Protein AF-A0A1I6LPH4-F1 (afdb_monomer_lite)

Radius of gyration: 30.32 Å; chains: 1; bounding box: 81×31×78 Å

Sequence (105 aa):
MLTSRAWQNAGVDPIAWLVLGALVVLGVVAIFMAPRFKRDNLRRQLEGGGGAFGGIGAGFDVVWRPSAEEARADWEAQVEMPAPAPTPGDKGHVDDGRIVIDLAD

pLDDT: mean 70.26, std 13.22, range [50.94, 97.31]

Secondary structure (DSSP, 8-state):
--SHHHHHTSS--HHHHHHHHHHHHHHHHHHHHHHHHHHHHHHHHHTT---TTHHHHHHHHHHH-THHHHHHHHHHHT-PPP--PPPTT-S-EEETTEEE-----

Structure (mmCIF, N/CA/C/O backbone):
data_AF-A0A1I6LPH4-F1
#
_entry.id   AF-A0A1I6LPH4-F1
#
loop_
_atom_site.group_PDB
_atom_site.id
_atom_site.type_symbol
_atom_site.label_atom_id
_atom_site.label_alt_id
_atom_site.label_comp_id
_atom_site.label_asym_id
_atom_site.label_entity_id
_atom_site.label_seq_id
_atom_site.pdbx_PDB_ins_code
_atom_site.Cartn_x
_atom_site.Cartn_y
_atom_site.Cartn_z
_atom_site.occupancy
_atom_site.B_iso_or_equiv
_atom_site.auth_seq_id
_atom_site.auth_comp_id
_atom_site.auth_asym_id
_atom_site.auth_atom_id
_atom_site.pdbx_PDB_model_num
ATOM 1 N N . MET A 1 1 ? 36.251 10.129 -34.461 1.00 50.97 1 MET A N 1
ATOM 2 C CA . MET A 1 1 ? 36.263 8.815 -33.770 1.00 50.97 1 MET A CA 1
ATOM 3 C C . MET A 1 1 ? 35.366 8.757 -32.515 1.00 50.97 1 MET A C 1
ATOM 5 O O . MET A 1 1 ? 35.565 7.881 -31.690 1.00 50.97 1 MET A O 1
ATOM 9 N N . LEU A 1 2 ? 34.345 9.617 -32.363 1.00 54.44 2 LEU A N 1
ATOM 10 C CA . LEU A 1 2 ? 33.457 9.626 -31.177 1.00 54.44 2 LEU A CA 1
ATOM 11 C C . LEU A 1 2 ? 31.998 9.246 -31.481 1.00 54.44 2 LEU A C 1
ATOM 13 O O . LEU A 1 2 ? 31.194 9.120 -30.567 1.00 54.44 2 LEU A O 1
ATOM 17 N N . THR A 1 3 ? 31.647 9.031 -32.749 1.00 58.91 3 THR A N 1
ATOM 18 C CA . THR A 1 3 ? 30.248 8.861 -33.170 1.00 58.91 3 THR A CA 1
ATOM 19 C C . THR A 1 3 ? 29.813 7.401 -33.305 1.00 58.91 3 THR A C 1
ATOM 21 O O . THR A 1 3 ? 28.616 7.141 -33.306 1.00 58.91 3 THR A O 1
ATOM 24 N N . SER A 1 4 ? 30.735 6.430 -33.373 1.00 59.19 4 SER A N 1
ATOM 25 C CA . SER A 1 4 ? 30.357 5.020 -33.583 1.00 59.19 4 SER A CA 1
ATOM 26 C C . SER A 1 4 ? 29.893 4.301 -32.311 1.00 59.19 4 SER A C 1
ATOM 28 O O . SER A 1 4 ? 29.160 3.323 -32.411 1.00 59.19 4 SER A O 1
ATOM 30 N N . ARG A 1 5 ? 30.255 4.791 -31.114 1.00 60.34 5 ARG A N 1
ATOM 31 C CA . ARG A 1 5 ? 29.826 4.181 -29.839 1.00 60.34 5 ARG A CA 1
ATOM 32 C C . ARG A 1 5 ? 28.380 4.501 -29.454 1.00 60.34 5 ARG A C 1
ATOM 34 O O . ARG A 1 5 ? 27.766 3.710 -28.753 1.00 60.34 5 ARG A O 1
ATOM 41 N N . ALA A 1 6 ? 27.821 5.617 -29.925 1.00 56.94 6 ALA A N 1
ATOM 42 C CA . ALA A 1 6 ? 26.449 6.013 -29.588 1.00 56.94 6 ALA A CA 1
ATOM 43 C C . ALA A 1 6 ? 25.390 5.102 -30.238 1.00 56.94 6 ALA A C 1
ATOM 45 O O . ALA A 1 6 ? 24.349 4.839 -29.648 1.00 56.94 6 ALA A O 1
ATOM 46 N N . TRP A 1 7 ? 25.683 4.568 -31.427 1.00 55.16 7 TRP A N 1
ATOM 47 C CA . TRP A 1 7 ? 24.770 3.696 -32.174 1.00 55.16 7 TRP A CA 1
ATOM 48 C C . TRP A 1 7 ? 24.881 2.217 -31.794 1.00 55.16 7 TRP A C 1
ATOM 50 O O . TRP A 1 7 ? 23.984 1.440 -32.101 1.00 55.16 7 TRP A O 1
ATOM 60 N N . GLN A 1 8 ? 25.945 1.821 -31.091 1.00 57.47 8 GLN A N 1
ATOM 61 C CA . GLN A 1 8 ? 26.154 0.430 -30.685 1.00 57.47 8 GLN A CA 1
ATOM 62 C C . GLN A 1 8 ? 25.219 0.000 -29.538 1.00 57.47 8 GLN A C 1
ATOM 64 O O . GLN A 1 8 ? 24.911 -1.180 -29.420 1.00 57.47 8 GLN A O 1
ATOM 69 N N . ASN A 1 9 ? 24.697 0.962 -28.766 1.00 55.66 9 ASN A N 1
ATOM 70 C CA . ASN A 1 9 ? 23.739 0.733 -27.675 1.00 55.66 9 ASN A CA 1
ATOM 71 C C . ASN A 1 9 ? 22.274 0.962 -28.096 1.00 55.66 9 ASN A C 1
ATOM 73 O O . ASN A 1 9 ? 21.365 0.772 -27.294 1.00 55.66 9 ASN A O 1
ATOM 77 N N . ALA A 1 10 ? 22.027 1.396 -29.339 1.00 59.38 10 ALA A N 1
ATOM 78 C CA . ALA A 1 10 ? 20.673 1.626 -29.852 1.00 59.38 10 ALA A CA 1
ATOM 79 C C . ALA A 1 10 ? 19.939 0.312 -30.190 1.00 59.38 10 ALA A C 1
ATOM 81 O O . ALA A 1 10 ? 18.715 0.290 -30.307 1.00 59.38 10 ALA A O 1
ATOM 82 N N . GLY A 1 11 ? 20.678 -0.794 -30.323 1.00 65.31 11 GLY A N 1
ATOM 83 C CA . GLY A 1 11 ? 20.127 -2.141 -30.397 1.00 65.31 11 GLY A CA 1
ATOM 84 C C . GLY A 1 11 ? 19.999 -2.736 -28.999 1.00 65.31 11 GLY A C 1
ATOM 85 O O . GLY A 1 11 ? 20.958 -3.312 -28.509 1.00 65.31 11 GLY A O 1
ATOM 86 N N . VAL A 1 12 ? 18.816 -2.601 -28.392 1.00 65.31 12 VAL A N 1
ATOM 87 C CA . VAL A 1 12 ? 18.369 -3.318 -27.179 1.00 65.31 12 VAL A CA 1
ATOM 88 C C . VAL A 1 12 ? 19.353 -3.208 -26.005 1.00 65.31 12 VAL A C 1
ATOM 90 O O . VAL A 1 12 ? 20.170 -4.097 -25.807 1.00 65.31 12 VAL A O 1
ATOM 93 N N . ASP A 1 13 ? 19.233 -2.164 -25.174 1.00 85.50 13 ASP A N 1
ATOM 94 C CA . ASP A 1 13 ? 19.883 -2.153 -23.854 1.00 85.50 13 ASP A CA 1
ATOM 95 C C . ASP A 1 13 ? 19.268 -3.281 -22.997 1.00 85.50 13 ASP A C 1
ATOM 97 O O . ASP A 1 13 ? 18.115 -3.168 -22.559 1.00 85.50 13 ASP A O 1
ATOM 101 N N . PRO A 1 14 ? 19.988 -4.396 -22.777 1.00 84.25 14 PRO A N 1
ATOM 102 C CA . PRO A 1 14 ? 19.430 -5.552 -22.089 1.00 84.25 14 PRO A CA 1
ATOM 103 C C . PRO A 1 14 ? 19.122 -5.228 -20.625 1.00 84.25 14 PRO A C 1
ATOM 105 O O . PRO A 1 14 ? 18.193 -5.795 -20.055 1.00 84.25 14 PRO A O 1
ATOM 108 N N . ILE A 1 15 ? 19.854 -4.287 -20.021 1.00 86.88 15 ILE A N 1
ATOM 109 C CA . ILE A 1 15 ? 19.635 -3.859 -18.641 1.00 86.88 15 ILE A CA 1
ATOM 110 C C . ILE A 1 15 ? 18.326 -3.076 -18.563 1.00 86.88 15 ILE A C 1
ATOM 112 O O . ILE A 1 15 ? 17.508 -3.355 -17.689 1.00 86.88 15 ILE A O 1
ATOM 116 N N . ALA A 1 16 ? 18.077 -2.163 -19.505 1.00 88.81 16 ALA A N 1
ATOM 117 C CA . ALA A 1 16 ? 16.827 -1.407 -19.550 1.00 88.81 16 ALA A CA 1
ATOM 118 C C . ALA A 1 16 ? 15.598 -2.325 -19.674 1.00 88.81 16 ALA A C 1
ATOM 120 O O . ALA A 1 16 ? 14.608 -2.129 -18.967 1.00 88.81 16 ALA A O 1
ATOM 121 N N . TRP A 1 17 ? 15.669 -3.367 -20.508 1.00 91.38 17 TRP A N 1
ATOM 122 C CA . TRP A 1 17 ? 14.579 -4.338 -20.651 1.00 91.38 17 TRP A CA 1
ATOM 123 C C . TRP A 1 17 ? 14.399 -5.236 -19.429 1.00 91.38 17 TRP A C 1
ATOM 125 O O . TRP A 1 17 ? 13.262 -5.537 -19.067 1.00 91.38 17 TRP A O 1
ATOM 135 N N . LEU A 1 18 ? 15.485 -5.631 -18.760 1.00 93.88 18 LEU A N 1
ATOM 136 C CA . LEU A 1 18 ? 15.402 -6.371 -17.500 1.00 93.88 18 LEU A CA 1
ATOM 137 C C . LEU A 1 18 ? 14.771 -5.525 -16.393 1.00 93.88 18 LEU A C 1
ATOM 139 O O . LEU A 1 18 ? 13.901 -6.015 -15.676 1.00 93.88 18 LEU A O 1
ATOM 143 N N . VAL A 1 19 ? 15.159 -4.252 -16.281 1.00 94.50 19 VAL A N 1
ATOM 144 C CA . VAL A 1 19 ? 14.567 -3.314 -15.318 1.00 94.50 19 VAL A CA 1
ATOM 145 C C . VAL A 1 19 ? 13.086 -3.105 -15.623 1.00 94.50 19 VAL A C 1
ATOM 147 O O . VAL A 1 19 ? 12.255 -3.229 -14.725 1.00 94.50 19 VAL A O 1
ATOM 150 N N . LEU A 1 20 ? 12.732 -2.854 -16.885 1.00 94.69 20 LEU A N 1
ATOM 151 C CA . LEU A 1 20 ? 11.339 -2.690 -17.292 1.00 94.69 20 LEU A CA 1
ATOM 152 C C . LEU A 1 20 ? 10.517 -3.953 -17.002 1.00 94.69 20 LEU A C 1
ATOM 154 O O . LEU A 1 20 ? 9.438 -3.865 -16.420 1.00 94.69 20 LEU A O 1
ATOM 158 N N . GLY A 1 21 ? 11.041 -5.130 -17.347 1.00 96.25 21 GLY A N 1
ATOM 159 C CA . GLY A 1 21 ? 10.404 -6.412 -17.056 1.00 96.25 21 GLY A CA 1
ATOM 160 C C . GLY A 1 21 ? 10.207 -6.633 -15.556 1.00 96.25 21 GLY A C 1
ATOM 161 O O . GLY A 1 21 ? 9.118 -7.015 -15.133 1.00 96.25 21 GLY A O 1
ATOM 162 N N . ALA A 1 22 ? 11.215 -6.322 -14.737 1.00 96.38 22 ALA A N 1
ATOM 163 C CA . ALA A 1 22 ? 11.122 -6.417 -13.283 1.00 96.38 22 ALA A CA 1
ATOM 164 C C . ALA A 1 22 ? 10.037 -5.489 -12.714 1.00 96.38 22 ALA A C 1
ATOM 166 O O . ALA A 1 22 ? 9.256 -5.920 -11.866 1.00 96.38 22 ALA A O 1
ATOM 167 N N . LEU A 1 23 ? 9.935 -4.250 -13.208 1.00 97.19 23 LEU A N 1
ATOM 168 C CA . LEU A 1 23 ? 8.887 -3.310 -12.799 1.00 97.19 23 LEU A CA 1
ATOM 169 C C . LEU A 1 23 ? 7.488 -3.807 -13.181 1.00 97.19 23 LEU A C 1
ATOM 171 O O . LEU A 1 23 ? 6.568 -3.732 -12.367 1.00 97.19 23 LEU A O 1
ATOM 175 N N . VAL A 1 24 ? 7.327 -4.360 -14.386 1.00 97.31 24 VAL A N 1
ATOM 176 C CA . VAL A 1 24 ? 6.054 -4.942 -14.837 1.00 97.31 24 VAL A CA 1
ATOM 177 C C . VAL A 1 24 ? 5.662 -6.131 -13.960 1.00 97.31 24 VAL A C 1
ATOM 179 O O . VAL A 1 24 ? 4.534 -6.185 -13.472 1.00 97.31 24 VAL A O 1
ATOM 182 N N . VAL A 1 25 ? 6.588 -7.059 -13.702 1.00 97.19 25 VAL A N 1
ATOM 183 C CA . VAL A 1 25 ? 6.345 -8.220 -12.832 1.00 97.19 25 VAL A CA 1
ATOM 184 C C . VAL A 1 25 ? 5.981 -7.771 -11.420 1.00 97.19 25 VAL A C 1
ATOM 186 O O . VAL A 1 25 ? 4.998 -8.261 -10.865 1.00 97.19 25 VAL A O 1
ATOM 189 N N . LEU A 1 26 ? 6.712 -6.809 -10.853 1.00 96.31 26 LEU A N 1
ATOM 190 C CA . LEU A 1 26 ? 6.419 -6.262 -9.531 1.00 96.31 26 LEU A CA 1
ATOM 191 C C . LEU A 1 26 ? 5.015 -5.644 -9.478 1.00 96.31 26 LEU A C 1
ATOM 193 O O . LEU A 1 26 ? 4.270 -5.909 -8.537 1.00 96.31 26 LEU A O 1
ATOM 197 N N . GLY A 1 27 ? 4.629 -4.877 -10.502 1.00 94.62 27 GLY A N 1
ATOM 198 C CA . GLY A 1 27 ? 3.293 -4.291 -10.616 1.00 94.62 27 GLY A CA 1
ATOM 199 C C . GLY A 1 27 ? 2.188 -5.347 -10.692 1.00 94.62 27 GLY A C 1
ATOM 200 O O . GLY A 1 27 ? 1.198 -5.261 -9.967 1.00 94.62 27 GLY A O 1
ATOM 201 N N . VAL A 1 28 ? 2.376 -6.390 -11.506 1.00 95.62 28 VAL A N 1
ATOM 202 C CA . VAL A 1 28 ? 1.421 -7.506 -11.615 1.00 95.62 28 VAL A CA 1
ATOM 203 C C . VAL A 1 28 ? 1.295 -8.245 -10.282 1.00 95.62 28 VAL A C 1
ATOM 205 O O . VAL A 1 28 ? 0.179 -8.472 -9.813 1.00 95.62 28 VAL A O 1
ATOM 208 N N . VAL A 1 29 ? 2.415 -8.573 -9.633 1.00 94.81 29 VAL A N 1
ATOM 209 C CA . VAL A 1 29 ? 2.424 -9.223 -8.313 1.00 94.81 29 VAL A CA 1
ATOM 210 C C . VAL A 1 29 ? 1.714 -8.353 -7.277 1.00 94.81 29 VAL A C 1
ATOM 212 O O . VAL A 1 29 ? 0.900 -8.869 -6.511 1.00 94.81 29 VAL A O 1
ATOM 215 N N . ALA A 1 30 ? 1.953 -7.040 -7.279 1.00 90.00 30 ALA A N 1
ATOM 216 C CA . ALA A 1 30 ? 1.286 -6.107 -6.378 1.00 90.00 30 ALA A CA 1
ATOM 217 C C . ALA A 1 30 ? -0.238 -6.092 -6.587 1.00 90.00 30 ALA A C 1
ATOM 219 O O . ALA A 1 30 ? -0.979 -6.199 -5.610 1.00 90.00 30 ALA A O 1
ATOM 220 N N . ILE A 1 31 ? -0.719 -6.046 -7.836 1.00 92.44 31 ILE A N 1
ATOM 221 C CA . ILE A 1 31 ? -2.159 -6.093 -8.154 1.00 92.44 31 ILE A CA 1
ATOM 222 C C . ILE A 1 31 ? -2.776 -7.422 -7.702 1.00 92.44 31 ILE A C 1
ATOM 224 O O . ILE A 1 31 ? -3.829 -7.429 -7.064 1.00 92.44 31 ILE A O 1
ATOM 228 N N . PHE A 1 32 ? -2.116 -8.550 -7.975 1.00 92.00 32 PHE A N 1
ATOM 229 C CA . PHE A 1 32 ? -2.597 -9.869 -7.552 1.00 92.00 32 PHE A CA 1
ATOM 230 C C . PHE A 1 32 ? -2.610 -10.042 -6.029 1.00 92.00 32 PHE A C 1
ATOM 232 O O . PHE A 1 32 ? -3.469 -10.748 -5.493 1.00 92.00 32 PHE A O 1
ATOM 239 N N . MET A 1 33 ? -1.667 -9.418 -5.321 1.00 88.56 33 MET A N 1
ATOM 240 C CA . MET A 1 33 ? -1.565 -9.513 -3.867 1.00 88.56 33 MET A CA 1
ATOM 241 C C . MET A 1 33 ? -2.436 -8.478 -3.135 1.00 88.56 33 MET A C 1
ATOM 243 O O . MET A 1 33 ? -2.784 -8.689 -1.972 1.00 88.56 33 MET A O 1
ATOM 247 N N . ALA A 1 34 ? -2.870 -7.407 -3.808 1.00 84.62 34 ALA A N 1
ATOM 248 C CA . ALA A 1 34 ? -3.683 -6.340 -3.222 1.00 84.62 34 ALA A CA 1
ATOM 249 C C . ALA A 1 34 ? -4.948 -6.833 -2.482 1.00 84.62 34 ALA A C 1
ATOM 251 O O . ALA A 1 34 ? -5.185 -6.380 -1.357 1.00 84.62 34 ALA A O 1
ATOM 252 N N . PRO A 1 35 ? -5.745 -7.794 -3.001 1.00 83.38 35 PRO A N 1
ATOM 253 C CA . PRO A 1 35 ? -6.917 -8.296 -2.283 1.00 83.38 35 PRO A CA 1
ATOM 254 C C . PRO A 1 35 ? -6.558 -9.041 -0.993 1.00 83.38 35 PRO A C 1
ATOM 256 O O . PRO A 1 35 ? -7.318 -8.981 -0.026 1.00 83.38 35 PRO A O 1
ATOM 259 N N . ARG A 1 36 ? -5.412 -9.739 -0.965 1.00 82.31 36 ARG A N 1
ATOM 260 C CA . ARG A 1 36 ? -4.930 -10.439 0.235 1.00 82.31 36 ARG A CA 1
ATOM 261 C C . ARG A 1 36 ? -4.488 -9.438 1.294 1.00 82.31 36 ARG A C 1
ATOM 263 O O . ARG A 1 36 ? -5.015 -9.471 2.400 1.00 82.31 36 ARG A O 1
ATOM 270 N N . PHE A 1 37 ? -3.657 -8.466 0.915 1.00 79.12 37 PHE A N 1
ATOM 271 C CA . PHE A 1 37 ? -3.226 -7.408 1.828 1.00 79.12 37 PHE A CA 1
ATOM 272 C C . PHE A 1 37 ? -4.394 -6.590 2.386 1.00 79.12 37 PHE A C 1
ATOM 274 O O . PHE A 1 37 ? -4.406 -6.288 3.577 1.00 79.12 37 PHE A O 1
ATOM 281 N N . LYS A 1 38 ? -5.417 -6.285 1.574 1.00 77.00 38 LYS A N 1
ATOM 282 C CA . LYS A 1 38 ? -6.630 -5.602 2.051 1.00 77.00 38 LYS A CA 1
ATOM 283 C C . LYS A 1 38 ? -7.353 -6.412 3.130 1.00 77.00 38 LYS A C 1
ATOM 285 O O . LYS A 1 38 ? -7.775 -5.842 4.132 1.00 77.00 38 LYS A O 1
ATOM 290 N N . ARG A 1 39 ? -7.509 -7.724 2.931 1.00 80.56 39 ARG A N 1
ATOM 291 C CA . ARG A 1 39 ? -8.190 -8.610 3.889 1.00 80.56 39 ARG A CA 1
ATOM 292 C C . ARG A 1 39 ? -7.403 -8.750 5.187 1.00 80.56 39 ARG A C 1
ATOM 294 O O . ARG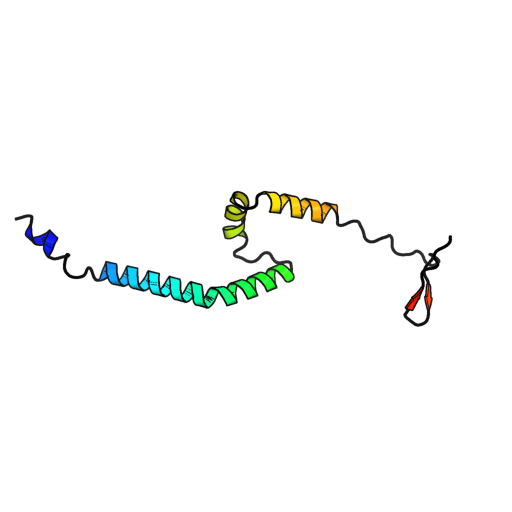 A 1 39 ? -8.000 -8.649 6.253 1.00 80.56 39 ARG A O 1
ATOM 301 N N . ASP A 1 40 ? -6.089 -8.912 5.100 1.00 78.31 40 ASP A N 1
ATOM 302 C CA . ASP A 1 40 ? -5.225 -9.036 6.276 1.00 78.31 40 ASP A CA 1
ATOM 303 C C . ASP A 1 40 ? -5.166 -7.726 7.069 1.00 78.31 40 ASP A C 1
ATOM 305 O O . ASP A 1 40 ? -5.227 -7.733 8.297 1.00 78.31 40 ASP A O 1
ATOM 309 N N . ASN A 1 41 ? -5.120 -6.585 6.376 1.00 71.62 41 ASN A N 1
ATOM 310 C CA . ASN A 1 41 ? -5.160 -5.273 7.014 1.00 71.62 41 ASN A CA 1
ATOM 311 C C . ASN A 1 41 ? -6.522 -4.983 7.660 1.00 71.62 41 ASN A C 1
ATOM 313 O O . ASN A 1 41 ? -6.569 -4.374 8.723 1.00 71.62 41 ASN A O 1
ATOM 317 N N . LEU A 1 42 ? -7.627 -5.418 7.043 1.00 74.56 42 LEU A N 1
ATOM 318 C CA . LEU A 1 42 ? -8.962 -5.289 7.629 1.00 74.56 42 LEU A CA 1
ATOM 319 C C . LEU A 1 42 ? -9.106 -6.163 8.881 1.00 74.56 42 LEU A C 1
ATOM 321 O O . LEU A 1 42 ? -9.615 -5.687 9.885 1.00 74.56 42 LEU A O 1
ATOM 325 N N . ARG A 1 43 ? -8.612 -7.408 8.853 1.00 76.38 43 ARG A N 1
ATOM 326 C CA . ARG A 1 43 ? -8.608 -8.292 10.033 1.00 76.38 43 ARG A CA 1
ATOM 327 C C . ARG A 1 43 ? -7.849 -7.672 11.203 1.00 76.38 43 ARG A C 1
ATOM 329 O O . ARG A 1 43 ? -8.396 -7.582 12.291 1.00 76.38 43 ARG A O 1
ATOM 336 N N . ARG A 1 44 ? -6.646 -7.151 10.953 1.00 68.62 44 ARG A N 1
ATOM 337 C CA . ARG A 1 44 ? -5.829 -6.488 11.982 1.00 68.62 44 ARG A CA 1
ATOM 338 C C . ARG A 1 44 ? -6.504 -5.240 12.557 1.00 68.62 44 ARG A C 1
ATOM 340 O O . ARG A 1 44 ? -6.508 -5.065 13.769 1.00 68.62 44 ARG A O 1
ATOM 347 N N . GLN A 1 45 ? -7.135 -4.421 11.708 1.00 66.44 45 GLN A N 1
ATOM 348 C CA . GLN A 1 45 ? -7.921 -3.264 12.155 1.00 66.44 45 GLN A CA 1
ATOM 349 C C . GLN A 1 45 ? -9.105 -3.668 13.044 1.00 66.44 45 GLN A C 1
ATOM 351 O O . GLN A 1 45 ? -9.351 -3.013 14.051 1.00 66.44 45 GLN A O 1
ATOM 356 N N . LEU A 1 46 ? -9.811 -4.750 12.702 1.00 71.00 46 LEU A N 1
ATOM 357 C CA . LEU A 1 46 ? -10.918 -5.277 13.510 1.00 71.00 46 LEU A CA 1
ATOM 358 C C . LEU A 1 46 ? -10.439 -5.876 14.844 1.00 71.00 46 LEU A C 1
ATOM 360 O O . LEU A 1 46 ? -11.167 -5.834 15.827 1.00 71.00 46 LEU A O 1
ATOM 364 N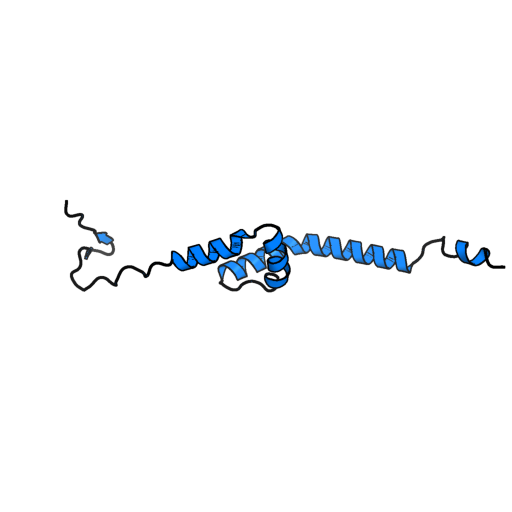 N . GLU A 1 47 ? -9.210 -6.390 14.891 1.00 75.62 47 GLU A N 1
ATOM 365 C CA . GLU A 1 47 ? -8.552 -6.908 16.099 1.00 75.62 47 GLU A CA 1
ATOM 366 C C . GLU A 1 47 ? -7.889 -5.797 16.947 1.00 75.62 47 GLU A C 1
ATOM 368 O O . GLU A 1 47 ? -7.183 -6.087 17.910 1.00 75.62 47 GLU A O 1
ATOM 373 N N . GLY A 1 48 ? -8.101 -4.517 16.607 1.00 60.34 48 GLY A N 1
ATOM 374 C CA . GLY A 1 48 ? -7.562 -3.362 17.340 1.00 60.34 48 GLY A CA 1
ATOM 375 C C . GLY A 1 48 ? -6.077 -3.072 17.082 1.00 60.34 48 GLY A C 1
ATOM 376 O O . GLY A 1 48 ? -5.517 -2.142 17.661 1.00 60.34 48 GLY A O 1
ATOM 377 N N . GLY A 1 49 ? -5.426 -3.829 16.195 1.00 59.69 49 GLY A N 1
ATOM 378 C CA . GLY A 1 49 ? -4.034 -3.641 15.803 1.00 59.69 49 GLY A CA 1
ATOM 379 C C . GLY A 1 49 ? -3.925 -2.864 14.495 1.00 59.69 49 GLY A C 1
ATOM 380 O O . GLY A 1 49 ? -4.112 -3.423 13.415 1.00 59.69 49 GLY A O 1
ATOM 381 N N . GLY A 1 50 ? -3.574 -1.577 14.559 1.00 56.28 50 GLY A N 1
ATOM 382 C CA . GLY A 1 50 ? -3.212 -0.802 13.368 1.00 56.28 50 GLY A CA 1
ATOM 383 C C . GLY A 1 50 ? -2.132 -1.539 12.563 1.00 56.28 50 GLY A C 1
ATOM 384 O O . GLY A 1 50 ? -1.027 -1.763 13.052 1.00 56.28 50 GLY A O 1
ATOM 385 N N . GLY A 1 51 ? -2.467 -2.001 11.354 1.00 54.34 51 GLY A N 1
ATOM 386 C CA . GLY A 1 51 ? -1.592 -2.861 10.555 1.00 54.34 51 GLY A CA 1
ATOM 387 C C . GLY A 1 51 ? -0.263 -2.190 10.186 1.00 54.34 51 GLY A C 1
ATOM 388 O O . GLY A 1 51 ? -0.166 -0.972 10.130 1.00 54.34 51 GLY A O 1
ATOM 389 N N . ALA A 1 52 ? 0.762 -2.986 9.863 1.00 54.75 52 ALA A N 1
ATOM 390 C CA . ALA A 1 52 ? 2.126 -2.522 9.555 1.00 54.75 52 ALA A CA 1
ATOM 391 C C . ALA A 1 52 ? 2.250 -1.503 8.392 1.00 54.75 52 ALA A C 1
ATOM 393 O O . ALA A 1 52 ? 3.264 -0.823 8.283 1.00 54.75 52 ALA A O 1
ATOM 394 N N . PHE A 1 53 ? 1.226 -1.363 7.540 1.00 50.94 53 PHE A N 1
ATOM 395 C CA . PHE A 1 53 ? 1.146 -0.313 6.510 1.00 50.94 53 PHE A CA 1
ATOM 396 C C . PHE A 1 53 ? 0.439 0.969 6.978 1.00 50.94 53 PHE A C 1
ATOM 398 O O . PHE A 1 53 ? 0.424 1.957 6.247 1.00 50.94 53 PHE A O 1
ATOM 405 N N . GLY A 1 54 ? -0.109 0.975 8.194 1.00 53.75 54 GLY A N 1
ATOM 406 C CA . GLY A 1 54 ? -0.745 2.132 8.812 1.00 53.75 54 GLY A CA 1
ATOM 407 C C . GLY A 1 54 ? 0.199 3.326 8.894 1.00 53.75 54 GLY A C 1
ATOM 408 O O . GLY A 1 54 ? -0.224 4.426 8.592 1.00 53.75 54 GLY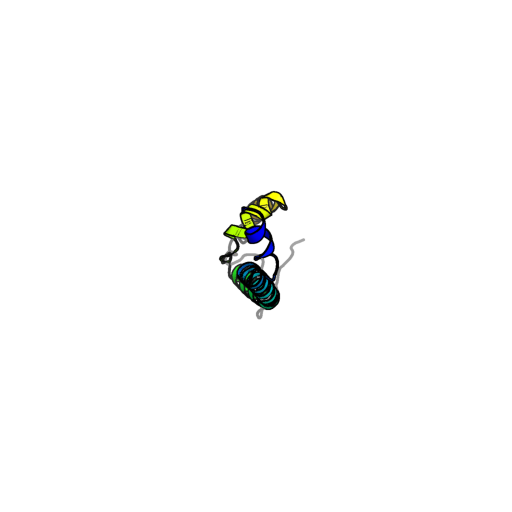 A O 1
ATOM 409 N N . GLY A 1 55 ? 1.494 3.123 9.166 1.00 55.12 55 GLY A N 1
ATOM 410 C CA . GLY A 1 55 ? 2.467 4.223 9.251 1.00 55.12 55 GLY A CA 1
ATOM 411 C C . GLY A 1 55 ? 2.854 4.858 7.908 1.00 55.12 55 GLY A C 1
ATOM 412 O O . GLY A 1 55 ? 3.082 6.061 7.850 1.00 55.12 55 GLY A O 1
ATOM 413 N N . ILE A 1 56 ? 2.901 4.081 6.817 1.00 57.44 56 ILE A N 1
ATOM 414 C CA . ILE A 1 56 ? 3.245 4.614 5.484 1.00 57.44 56 ILE A CA 1
ATOM 415 C C . ILE A 1 56 ? 2.019 5.277 4.843 1.00 57.44 56 ILE A C 1
ATOM 417 O O . ILE A 1 56 ? 2.158 6.301 4.188 1.00 57.44 56 ILE A O 1
ATOM 421 N N . GLY A 1 57 ? 0.816 4.733 5.057 1.00 54.53 57 GLY A N 1
ATOM 422 C CA . GLY A 1 57 ? -0.433 5.320 4.566 1.00 54.53 57 GLY A CA 1
ATOM 423 C C . GLY A 1 57 ? -0.932 6.510 5.390 1.00 54.53 57 GLY A C 1
ATOM 424 O O . GLY A 1 57 ? -1.433 7.460 4.801 1.00 54.53 57 GLY A O 1
ATOM 425 N N . ALA A 1 58 ? -0.762 6.502 6.718 1.00 56.47 58 ALA A N 1
ATOM 426 C CA . ALA A 1 58 ? -1.284 7.555 7.597 1.00 56.47 58 ALA A CA 1
ATOM 427 C C . ALA A 1 58 ? -0.707 8.936 7.268 1.00 56.47 58 ALA A C 1
ATOM 429 O O . ALA A 1 58 ? -1.452 9.906 7.240 1.00 56.47 58 ALA A O 1
ATOM 430 N N . GLY A 1 59 ? 0.585 9.031 6.933 1.00 60.91 59 GLY A N 1
ATOM 431 C CA . GLY A 1 59 ? 1.193 10.310 6.547 1.00 60.91 59 GLY A CA 1
ATOM 432 C C . GLY A 1 59 ? 0.630 10.898 5.245 1.00 60.91 59 GLY A C 1
ATOM 433 O O . GLY A 1 59 ? 0.505 12.114 5.127 1.00 60.91 59 GLY A O 1
ATOM 434 N N . PHE A 1 60 ? 0.246 10.055 4.279 1.00 63.88 60 PHE A N 1
ATOM 435 C CA . PHE A 1 60 ? -0.436 10.509 3.060 1.00 63.88 60 PHE A CA 1
ATOM 436 C C . PHE A 1 60 ? -1.931 10.754 3.288 1.00 63.88 60 PHE A C 1
ATOM 438 O O . PHE A 1 60 ? -2.505 11.621 2.630 1.00 63.88 60 PHE A O 1
ATOM 445 N N . ASP A 1 61 ? -2.557 10.027 4.215 1.00 62.53 61 ASP A N 1
ATOM 446 C CA . ASP A 1 61 ? -3.964 10.223 4.565 1.00 62.53 61 ASP A CA 1
ATOM 447 C C . ASP A 1 61 ? -4.185 11.586 5.234 1.00 62.53 61 ASP A C 1
ATOM 449 O O . ASP A 1 61 ? -5.212 12.192 4.987 1.00 62.53 61 ASP A O 1
ATOM 453 N N . VAL A 1 62 ? -3.204 12.165 5.942 1.00 64.44 62 VAL A N 1
ATOM 454 C CA . VAL A 1 62 ? -3.297 13.552 6.461 1.00 64.44 62 VAL A CA 1
ATOM 455 C C . VAL A 1 62 ? -3.491 14.586 5.342 1.00 64.44 62 VAL A C 1
ATOM 457 O O . VAL A 1 62 ? -4.230 15.552 5.513 1.00 64.44 62 VAL A O 1
ATOM 460 N N . VAL A 1 63 ? -2.865 14.381 4.176 1.00 72.19 63 VAL A N 1
ATOM 461 C CA . VAL A 1 63 ? -2.995 15.296 3.026 1.00 72.19 63 VAL A CA 1
ATOM 462 C C . VAL A 1 63 ? -4.390 15.211 2.400 1.00 72.19 63 VAL A C 1
ATOM 464 O O . VAL A 1 63 ? -4.911 16.217 1.923 1.00 72.19 63 VAL A O 1
ATOM 467 N N . TRP A 1 64 ? -5.003 14.025 2.400 1.00 67.69 64 TRP A N 1
ATOM 468 C CA . TRP A 1 64 ? -6.270 13.769 1.705 1.00 67.69 64 TRP A CA 1
ATOM 469 C C . TRP A 1 64 ? -7.495 13.671 2.628 1.00 67.69 64 TRP A C 1
ATOM 471 O O . TRP A 1 64 ? -8.624 13.803 2.157 1.00 67.69 64 TRP A O 1
ATOM 481 N N . ARG A 1 65 ? -7.296 13.439 3.927 1.00 61.94 65 ARG A N 1
ATOM 482 C CA . ARG A 1 65 ? -8.312 13.206 4.967 1.00 61.94 65 ARG A CA 1
ATOM 483 C C . ARG A 1 65 ? -7.840 13.729 6.339 1.00 61.94 65 ARG A C 1
ATOM 485 O O . ARG A 1 65 ? -7.730 12.958 7.292 1.00 61.94 65 ARG A O 1
ATOM 492 N N . PRO A 1 66 ? -7.613 15.046 6.483 1.00 62.75 66 PRO A N 1
ATOM 493 C CA . PRO A 1 66 ? -7.160 15.632 7.748 1.00 62.75 66 PRO A CA 1
ATOM 494 C C . PRO A 1 66 ? -8.120 15.372 8.927 1.00 62.75 66 PRO A C 1
ATOM 496 O O . PRO A 1 66 ? -7.674 15.236 10.060 1.00 62.75 66 PRO A O 1
ATOM 499 N N . SER A 1 67 ? -9.423 15.205 8.669 1.00 65.06 67 SER A N 1
ATOM 500 C CA . SER A 1 67 ? -10.454 14.988 9.700 1.00 65.06 67 SER A CA 1
ATOM 501 C C . SER A 1 67 ? -10.452 13.585 10.334 1.00 65.06 67 SER A C 1
ATOM 503 O O . SER A 1 67 ? -11.328 13.268 11.137 1.00 65.06 67 SER A O 1
ATOM 505 N N . ALA A 1 68 ? -9.536 12.694 9.937 1.00 65.62 68 ALA A N 1
ATOM 506 C CA . ALA A 1 68 ? -9.472 11.336 10.478 1.00 65.62 68 ALA A CA 1
ATOM 507 C C . ALA A 1 68 ? -8.950 11.302 11.925 1.00 65.62 68 ALA A C 1
ATOM 509 O O . ALA A 1 68 ? -9.402 10.467 12.709 1.00 65.62 68 ALA A O 1
ATOM 510 N N . GLU A 1 69 ? -8.036 12.208 12.292 1.00 61.69 69 GLU A N 1
ATOM 511 C CA . GLU A 1 69 ? -7.588 12.340 13.686 1.00 61.69 69 GLU A CA 1
ATOM 512 C C . GLU A 1 69 ? -8.693 12.907 14.582 1.00 61.69 69 GLU A C 1
ATOM 514 O O . GLU A 1 69 ? -8.932 12.382 15.668 1.00 61.69 69 GLU A O 1
ATOM 519 N N . GLU A 1 70 ? -9.423 13.913 14.096 1.00 63.62 70 GLU A N 1
ATOM 520 C CA . GLU A 1 70 ? -10.543 14.535 14.814 1.00 63.62 70 GLU A CA 1
ATOM 521 C C . GLU A 1 70 ? -11.653 13.517 15.102 1.00 63.62 70 GLU A C 1
ATOM 523 O O . GLU A 1 70 ? -12.106 13.401 16.236 1.00 63.62 70 GLU A O 1
ATOM 528 N N . ALA A 1 71 ? -12.001 12.672 14.125 1.00 66.44 71 ALA A N 1
ATOM 529 C CA . ALA A 1 71 ? -13.000 11.620 14.312 1.00 66.44 71 ALA A CA 1
ATOM 530 C C . ALA A 1 71 ? -12.611 10.589 15.388 1.00 66.44 71 ALA A C 1
ATOM 532 O O . ALA A 1 71 ? -13.484 10.000 16.027 1.00 66.44 71 ALA A O 1
ATOM 533 N N . ARG A 1 72 ? -11.309 10.351 15.597 1.00 64.00 72 ARG A N 1
ATOM 534 C CA . ARG A 1 72 ? -10.828 9.459 16.659 1.00 64.00 72 ARG A CA 1
ATOM 535 C C . ARG A 1 72 ? -10.922 10.127 18.029 1.00 64.00 72 ARG A C 1
ATOM 537 O O . ARG A 1 72 ? -11.355 9.474 18.971 1.00 64.00 72 ARG A O 1
ATOM 544 N N . ALA A 1 73 ? -10.575 11.410 18.118 1.00 69.31 73 ALA A N 1
ATOM 545 C CA . ALA A 1 73 ? -10.732 12.197 19.339 1.00 69.31 73 ALA A CA 1
ATOM 546 C C . ALA A 1 73 ? -12.212 12.331 19.739 1.00 69.31 73 ALA A C 1
ATOM 548 O O . ALA A 1 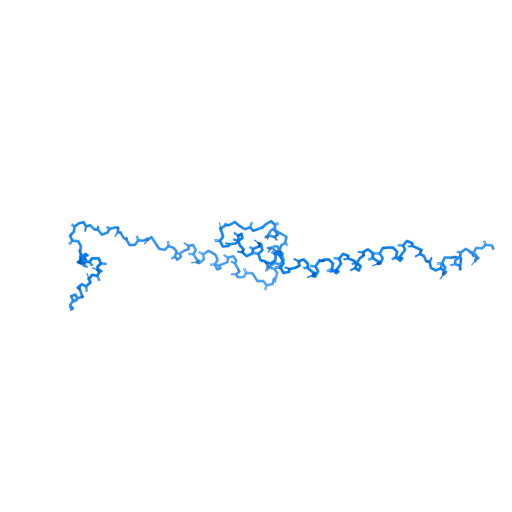73 ? -12.551 12.149 20.905 1.00 69.31 73 ALA A O 1
ATOM 549 N N . ASP A 1 74 ? -13.100 12.549 18.768 1.00 68.12 74 ASP A N 1
ATOM 550 C CA . ASP A 1 74 ? -14.547 12.596 18.984 1.00 68.12 74 ASP A CA 1
ATOM 551 C C . ASP A 1 74 ? -15.112 11.238 19.406 1.00 68.12 74 ASP A C 1
ATOM 553 O O . ASP A 1 74 ? -16.028 11.180 20.226 1.00 68.12 74 ASP A O 1
ATOM 557 N N . TRP A 1 75 ? -14.588 10.137 18.858 1.00 67.19 75 TRP A N 1
ATOM 558 C CA . TRP A 1 75 ? -14.965 8.788 19.281 1.00 67.19 75 TRP A CA 1
ATOM 559 C C . TRP A 1 75 ? -14.519 8.513 20.718 1.00 67.19 75 TRP A C 1
ATOM 561 O O . TRP A 1 75 ? -15.323 8.039 21.512 1.00 67.19 75 TRP A O 1
ATOM 571 N N . GLU A 1 76 ? -13.282 8.864 21.078 1.00 67.12 76 GLU A N 1
ATOM 572 C CA . GLU A 1 76 ? -12.756 8.730 22.443 1.00 67.12 76 GLU A CA 1
ATOM 573 C C . GLU A 1 76 ? -13.514 9.617 23.446 1.00 67.12 76 GLU A C 1
ATOM 575 O O . GLU A 1 76 ? -13.776 9.180 24.565 1.00 67.12 76 GLU A O 1
ATOM 580 N N . ALA A 1 77 ? -13.941 10.816 23.037 1.00 68.75 77 ALA A N 1
ATOM 581 C CA . ALA A 1 77 ? -14.786 11.699 23.842 1.00 68.75 77 ALA A CA 1
ATOM 582 C C . ALA A 1 77 ? -16.219 11.164 24.025 1.00 68.75 77 ALA A C 1
ATOM 584 O O . ALA A 1 77 ? -16.857 11.454 25.035 1.00 68.75 77 ALA A O 1
ATOM 585 N N . GLN A 1 78 ? -16.716 10.380 23.063 1.00 66.12 78 GLN A N 1
ATOM 586 C CA . GLN A 1 78 ? -18.035 9.740 23.093 1.00 66.12 78 GLN A CA 1
ATOM 587 C C . GLN A 1 78 ? -18.040 8.356 23.754 1.00 66.12 78 GLN A C 1
ATOM 589 O O . GLN A 1 78 ? -19.115 7.772 23.897 1.00 66.12 78 GLN A O 1
ATOM 594 N N . VAL A 1 79 ? -16.890 7.817 24.185 1.00 64.69 79 VAL A N 1
ATOM 595 C CA . VAL A 1 79 ? -16.865 6.653 25.087 1.00 64.69 79 VAL A CA 1
ATOM 596 C C . VAL A 1 79 ? -17.281 7.132 26.477 1.00 64.69 79 VAL A C 1
ATOM 598 O O . VAL A 1 79 ? -16.490 7.272 27.407 1.00 64.69 79 VAL A O 1
ATOM 601 N N . GLU A 1 80 ? -18.565 7.436 26.592 1.00 61.22 80 GLU A N 1
ATOM 602 C CA . GLU A 1 80 ? -19.234 7.689 27.849 1.00 61.22 80 GLU A CA 1
ATOM 603 C C . GLU A 1 80 ? -19.161 6.404 28.677 1.00 61.22 80 GLU A C 1
ATOM 605 O O . GLU A 1 80 ? -19.343 5.293 28.163 1.00 61.22 80 GLU A O 1
ATOM 610 N N . MET A 1 81 ? -18.798 6.547 29.953 1.00 62.19 81 MET A N 1
ATOM 611 C CA . MET A 1 81 ? -18.657 5.405 30.849 1.00 62.19 81 MET A CA 1
ATOM 612 C C . MET A 1 81 ? -19.953 4.588 30.812 1.00 62.19 81 MET A C 1
ATOM 614 O O . MET A 1 81 ? -21.032 5.185 30.876 1.00 62.19 81 MET A O 1
ATOM 618 N N . PRO A 1 82 ? -19.876 3.244 30.714 1.00 65.00 82 PRO A N 1
ATOM 619 C CA . PRO A 1 82 ? -21.066 2.413 30.804 1.00 65.00 82 PRO A CA 1
ATOM 620 C C . PRO A 1 82 ? -21.844 2.838 32.045 1.00 65.00 82 PRO A C 1
ATOM 622 O O . PRO A 1 82 ? -21.234 3.080 33.094 1.00 65.00 82 PRO A O 1
ATOM 625 N N . ALA A 1 83 ? -23.164 2.987 31.884 1.00 64.31 83 ALA A N 1
ATOM 626 C CA . ALA A 1 83 ? -24.051 3.419 32.954 1.00 64.31 83 ALA A CA 1
ATOM 627 C C . ALA A 1 83 ? -23.671 2.695 34.259 1.00 64.31 83 ALA A C 1
ATOM 629 O O . ALA A 1 83 ? -23.348 1.499 34.197 1.00 64.31 83 ALA A O 1
ATOM 630 N N . PRO A 1 84 ? -23.644 3.405 35.407 1.00 63.75 84 PRO A N 1
ATOM 631 C CA . PRO A 1 84 ? -23.226 2.832 36.678 1.00 63.75 84 PRO A CA 1
ATOM 632 C C . PRO A 1 84 ? -23.882 1.469 36.858 1.00 63.75 84 PRO A C 1
ATOM 634 O O . PRO A 1 84 ? -25.079 1.336 36.598 1.00 63.75 84 PRO A O 1
ATOM 637 N N . ALA A 1 85 ? -23.094 0.461 37.242 1.00 66.38 85 ALA A N 1
ATOM 638 C CA . ALA A 1 85 ? -23.623 -0.882 37.423 1.00 66.38 85 ALA A CA 1
ATOM 639 C C . ALA A 1 85 ? -24.886 -0.800 38.300 1.00 66.38 85 ALA A C 1
ATOM 641 O O . ALA A 1 85 ? -24.826 -0.148 39.351 1.00 66.38 85 ALA A O 1
ATOM 642 N N . PRO A 1 86 ? -26.010 -1.400 37.867 1.00 62.97 86 PRO A N 1
ATOM 643 C CA . PRO A 1 86 ? -27.269 -1.268 38.578 1.00 62.97 86 PRO A CA 1
ATOM 644 C C . PRO A 1 86 ? -27.060 -1.734 40.013 1.00 62.97 86 PRO A C 1
ATOM 646 O O . PRO A 1 86 ? -26.525 -2.819 40.269 1.00 62.97 86 PRO A O 1
ATOM 649 N N . THR A 1 87 ? -27.427 -0.885 40.966 1.00 65.56 87 THR A N 1
ATOM 650 C CA . THR A 1 87 ? -27.410 -1.273 42.370 1.00 65.56 87 THR A CA 1
ATOM 651 C C . THR A 1 87 ? -28.454 -2.371 42.580 1.00 65.56 87 THR A C 1
ATOM 653 O O . THR A 1 87 ? -29.512 -2.346 41.947 1.00 65.56 87 THR A O 1
ATOM 656 N N . PRO A 1 88 ? -28.197 -3.365 43.450 1.00 58.34 88 PRO A N 1
ATOM 657 C CA . PRO A 1 88 ? -29.212 -4.353 43.794 1.00 58.34 88 PRO A CA 1
ATOM 658 C C . PRO A 1 88 ? -30.494 -3.647 44.280 1.00 58.34 88 PRO A C 1
ATOM 660 O O . PRO A 1 88 ? -30.487 -3.040 45.349 1.00 58.34 88 PRO A O 1
ATOM 663 N N . GLY A 1 89 ? -31.563 -3.688 43.472 1.00 60.88 89 GLY A N 1
ATOM 664 C CA . GLY A 1 89 ? -32.831 -2.981 43.714 1.00 60.88 89 GLY A CA 1
ATOM 665 C C . GLY A 1 89 ? -33.177 -1.838 42.742 1.00 60.88 89 GLY A C 1
ATOM 666 O O . GLY A 1 89 ? -34.214 -1.206 42.931 1.00 60.88 89 GLY A O 1
ATOM 667 N N . ASP A 1 90 ? -32.349 -1.559 41.728 1.00 64.38 90 ASP A N 1
ATOM 668 C CA . ASP A 1 90 ? -32.648 -0.573 40.677 1.00 64.38 90 ASP A CA 1
ATOM 669 C C . ASP A 1 90 ? -33.807 -1.024 39.753 1.00 64.38 90 ASP A C 1
ATOM 671 O O . ASP A 1 90 ? -34.137 -2.212 39.689 1.00 64.38 90 ASP A O 1
ATOM 675 N N . LYS A 1 91 ? -34.463 -0.080 39.060 1.00 62.41 91 LYS A N 1
ATOM 676 C CA . LYS A 1 91 ? -35.700 -0.287 38.274 1.00 62.41 91 LYS A CA 1
ATOM 677 C C . LYS A 1 91 ? -35.446 -1.043 36.963 1.00 62.41 91 LYS A C 1
ATOM 679 O O . LYS A 1 91 ? -35.547 -0.507 35.865 1.00 62.41 91 LYS A O 1
ATOM 684 N N . GLY A 1 92 ? -35.125 -2.317 37.096 1.00 62.31 92 GLY A N 1
ATOM 685 C CA . GLY A 1 92 ? -35.015 -3.280 36.016 1.00 62.31 92 GLY A CA 1
ATOM 686 C C . GLY A 1 92 ? -34.756 -4.639 36.638 1.00 62.31 92 GLY A C 1
ATOM 687 O O . GLY A 1 92 ? -33.704 -4.858 37.232 1.00 62.31 92 GLY A O 1
ATOM 688 N N . HIS A 1 93 ? -35.726 -5.544 36.553 1.00 65.62 93 HIS A N 1
ATOM 689 C CA . HIS A 1 93 ? -35.566 -6.903 37.057 1.00 65.62 93 HIS A CA 1
ATOM 690 C C . HIS A 1 93 ? -35.447 -7.871 35.879 1.00 65.62 93 HIS A C 1
ATOM 692 O O . HIS A 1 93 ? -36.054 -7.684 34.822 1.00 65.62 93 HIS A O 1
ATOM 698 N N . VAL A 1 94 ? -34.601 -8.886 36.050 1.00 59.66 94 VAL A N 1
ATOM 699 C CA . VAL A 1 94 ? -34.509 -10.008 35.116 1.00 59.66 94 VAL A CA 1
ATOM 700 C C . VAL A 1 94 ? -35.502 -11.056 35.592 1.00 59.66 94 VAL A C 1
ATOM 702 O O . VAL A 1 94 ? -35.303 -11.638 36.657 1.00 59.66 94 VAL A O 1
ATOM 705 N N . ASP A 1 95 ? -36.551 -11.280 34.808 1.00 64.62 95 ASP A N 1
ATOM 706 C CA . ASP A 1 95 ? -37.520 -12.352 35.028 1.00 64.62 95 ASP A CA 1
ATOM 707 C C . ASP A 1 95 ? -37.393 -13.373 33.895 1.00 64.62 95 ASP A C 1
ATOM 709 O O . ASP A 1 95 ? -37.366 -13.002 32.721 1.00 64.62 95 ASP A O 1
ATOM 713 N N . ASP A 1 96 ? -37.224 -14.648 34.244 1.00 68.81 96 ASP A N 1
ATOM 714 C CA . ASP A 1 96 ? -37.078 -15.770 33.300 1.00 68.81 96 ASP A CA 1
ATOM 715 C C . ASP A 1 96 ? -36.093 -15.518 32.126 1.00 68.81 96 ASP A C 1
ATOM 717 O O . ASP A 1 96 ? -36.335 -15.851 30.966 1.00 68.81 96 ASP A O 1
ATOM 721 N N . GLY A 1 97 ? -34.963 -14.855 32.405 1.00 73.38 97 GLY A N 1
ATOM 722 C CA . GLY A 1 97 ? -33.938 -14.541 31.397 1.00 73.38 97 GLY A CA 1
ATOM 723 C C . GLY A 1 97 ? -34.292 -13.392 30.441 1.00 73.38 97 GLY A C 1
ATOM 724 O O . GLY A 1 97 ? -33.563 -13.151 29.476 1.00 73.38 97 GLY A O 1
ATOM 725 N N . ARG A 1 98 ? -35.374 -12.656 30.706 1.00 61.69 98 ARG A N 1
ATOM 726 C CA . ARG A 1 98 ? -35.786 -11.460 29.967 1.00 61.69 98 ARG A CA 1
ATOM 727 C C . ARG A 1 98 ? -35.631 -10.214 30.838 1.00 61.69 98 ARG A C 1
ATOM 729 O O . ARG A 1 98 ? -35.977 -10.205 32.014 1.00 61.69 98 ARG A O 1
ATOM 736 N N . ILE A 1 99 ? -35.116 -9.144 30.237 1.00 71.88 99 ILE A N 1
ATOM 737 C CA . I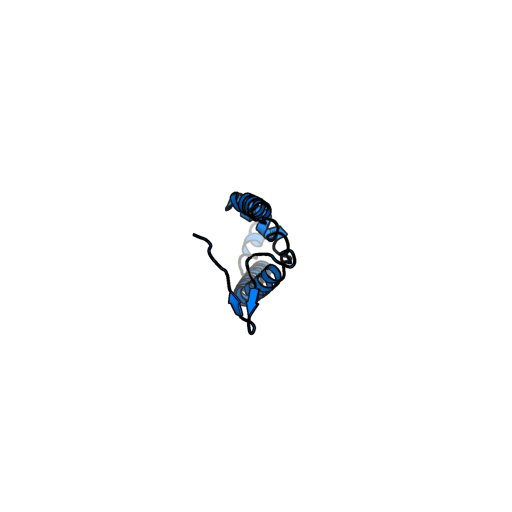LE A 1 99 ? -34.977 -7.839 30.893 1.00 71.88 99 ILE A CA 1
ATOM 738 C C . ILE A 1 99 ? -36.318 -7.102 30.783 1.00 71.88 99 ILE A C 1
ATOM 740 O O . ILE A 1 99 ? -36.787 -6.859 29.668 1.00 71.88 99 ILE A O 1
ATOM 744 N N . VAL A 1 100 ? -36.922 -6.755 31.923 1.00 70.12 100 VAL A N 1
ATOM 745 C CA . VAL A 1 100 ? -38.156 -5.958 32.006 1.00 70.12 100 VAL A CA 1
ATOM 746 C C . VAL A 1 100 ? -37.814 -4.577 32.566 1.00 70.12 100 VAL A C 1
ATOM 748 O O . VAL A 1 100 ? -37.213 -4.469 33.635 1.00 70.12 100 VAL A O 1
ATOM 751 N N . ILE A 1 101 ? -38.172 -3.524 31.825 1.00 72.44 101 ILE A N 1
ATOM 752 C CA . ILE A 1 101 ? -37.963 -2.122 32.211 1.00 72.44 101 ILE A CA 1
ATOM 753 C C . ILE A 1 101 ? -39.336 -1.512 32.490 1.00 72.44 101 ILE A C 1
ATOM 755 O O . ILE A 1 101 ? -40.136 -1.361 31.565 1.00 72.44 101 ILE A O 1
ATOM 759 N N . ASP A 1 102 ? -39.593 -1.154 33.747 1.00 67.31 102 ASP A N 1
ATOM 760 C CA . ASP A 1 102 ? -40.791 -0.403 34.122 1.00 67.31 102 ASP A CA 1
ATOM 761 C C . ASP A 1 102 ? -40.562 1.083 33.844 1.00 67.31 102 ASP A C 1
ATOM 763 O O . ASP A 1 102 ? -39.818 1.773 34.548 1.00 67.31 102 ASP A O 1
ATOM 767 N N . LEU A 1 103 ? -41.212 1.580 32.794 1.00 64.75 103 LEU A N 1
ATOM 768 C CA . LEU A 1 103 ? -41.317 3.007 32.531 1.00 64.75 103 LEU A CA 1
ATOM 769 C C . LEU A 1 103 ? -42.378 3.560 33.489 1.00 64.75 103 LEU A C 1
ATOM 771 O O . LEU A 1 103 ? -43.570 3.374 33.267 1.00 64.75 103 LEU A O 1
ATOM 775 N N . ALA A 1 104 ? -41.949 4.175 34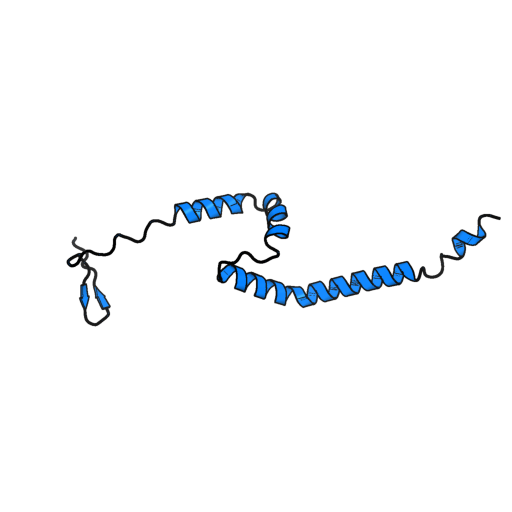.591 1.00 61.06 104 ALA A N 1
ATOM 776 C CA . ALA A 1 104 ? -42.853 5.019 35.366 1.00 61.06 104 ALA A CA 1
ATOM 777 C C . ALA A 1 104 ? -43.216 6.246 34.511 1.00 61.06 104 ALA A C 1
ATOM 779 O O . ALA A 1 104 ? -42.304 6.846 33.939 1.00 61.06 104 ALA A O 1
ATOM 780 N N . ASP A 1 105 ? -44.514 6.556 34.415 1.00 50.97 105 ASP A N 1
ATOM 781 C CA . ASP A 1 105 ? -45.067 7.713 33.685 1.00 50.97 105 ASP A CA 1
ATOM 782 C C . ASP A 1 105 ? -44.388 9.050 34.043 1.00 50.97 105 ASP A C 1
ATOM 784 O O . ASP A 1 105 ? -44.118 9.289 35.249 1.00 50.97 105 ASP A O 1
#

Foldseek 3Di:
DPPPVVVVCVPDPVVVVVVVVVVVVVVVVCVVCVVVVVVVCVVCVVVVHRDPCNVVVVVVCCVVPVCPVVVVVVVVVPPDPPDPDADVPPQWDQDPNDIDGDDDD